Protein AF-Q44453-F1 (afdb_monomer)

Secondary structure (DSSP, 8-state):
-----S----SGGGSSSTTSHHHHHHHHHHHHHHHHHHTTPPPPTT-GGGSPPP-----------------

Structure (mmCIF, N/CA/C/O backbone):
data_AF-Q44453-F1
#
_entry.id   AF-Q44453-F1
#
loop_
_atom_site.group_PDB
_atom_site.id
_atom_site.type_symbol
_atom_site.label_atom_id
_atom_site.label_alt_id
_atom_site.label_comp_id
_atom_site.label_asym_id
_atom_site.label_entity_id
_atom_site.label_seq_id
_atom_site.pdbx_PDB_ins_code
_atom_site.Cartn_x
_atom_site.Cartn_y
_atom_site.Cartn_z
_atom_site.occupancy
_atom_site.B_iso_or_equiv
_atom_site.auth_seq_id
_atom_site.auth_comp_id
_atom_site.auth_asym_id
_atom_site.auth_atom_id
_atom_site.pdbx_PDB_model_num
ATOM 1 N N . SER A 1 1 ? 4.150 6.241 20.584 1.00 47.03 1 SER A N 1
ATOM 2 C CA . SER A 1 1 ? 3.217 5.603 19.636 1.00 47.03 1 SER A CA 1
ATOM 3 C C . SER A 1 1 ? 2.900 6.607 18.542 1.00 47.03 1 SER A C 1
ATOM 5 O O . SER A 1 1 ? 2.213 7.589 18.811 1.00 47.03 1 SER A O 1
ATOM 7 N N . LEU A 1 2 ? 3.499 6.461 17.357 1.00 59.56 2 LEU A N 1
ATOM 8 C CA . LEU A 1 2 ? 3.148 7.301 16.211 1.00 59.56 2 LEU A CA 1
ATOM 9 C C . LEU A 1 2 ? 1.789 6.809 15.709 1.00 59.56 2 LEU A C 1
ATOM 11 O O . LEU A 1 2 ? 1.706 5.787 15.040 1.00 59.56 2 LEU A O 1
ATOM 15 N N . LYS A 1 3 ? 0.720 7.492 16.126 1.00 84.19 3 LYS A N 1
ATOM 16 C CA . LYS A 1 3 ? -0.627 7.253 15.601 1.00 84.19 3 LYS A CA 1
ATOM 17 C C . LYS A 1 3 ? -0.617 7.434 14.082 1.00 84.19 3 LYS A C 1
ATOM 19 O O . LYS A 1 3 ? 0.019 8.380 13.603 1.00 84.19 3 LYS A O 1
ATOM 24 N N . ASP A 1 4 ? -1.341 6.561 13.382 1.00 91.06 4 ASP A N 1
ATOM 25 C CA . ASP A 1 4 ? -1.648 6.717 11.959 1.00 91.06 4 ASP A CA 1
ATOM 26 C C . ASP A 1 4 ? -2.145 8.150 11.686 1.00 91.06 4 ASP A C 1
ATOM 28 O O . ASP A 1 4 ? -2.898 8.723 12.480 1.00 91.06 4 ASP A O 1
ATOM 32 N N . LYS A 1 5 ? -1.645 8.754 10.606 1.00 95.19 5 LYS A N 1
ATOM 33 C CA . LYS A 1 5 ? -1.936 10.134 10.197 1.00 95.19 5 LYS A CA 1
ATOM 34 C C . LYS A 1 5 ? -3.023 10.223 9.128 1.00 95.19 5 LYS A C 1
ATOM 36 O O . LYS A 1 5 ? -3.425 11.336 8.808 1.00 95.19 5 LYS A O 1
ATOM 41 N N . GLY A 1 6 ? -3.484 9.097 8.580 1.00 95.44 6 GLY A N 1
ATOM 42 C CA . GLY A 1 6 ? -4.505 9.078 7.529 1.00 95.44 6 GLY A CA 1
ATOM 43 C C . GLY A 1 6 ? -4.000 9.526 6.154 1.00 95.44 6 GLY A C 1
ATOM 44 O O . GLY A 1 6 ? -4.805 9.875 5.297 1.00 95.44 6 GLY A O 1
ATOM 45 N N . LEU A 1 7 ? -2.679 9.542 5.937 1.00 96.62 7 LEU A N 1
ATOM 46 C CA . LEU A 1 7 ? -2.046 9.876 4.659 1.00 96.62 7 LEU A CA 1
ATOM 47 C C . LEU A 1 7 ? -1.171 8.705 4.203 1.00 96.62 7 LEU A C 1
ATOM 49 O O . LEU A 1 7 ? -0.241 8.318 4.911 1.00 96.62 7 LEU A O 1
ATOM 53 N N . TYR A 1 8 ? -1.442 8.181 3.007 1.00 97.81 8 TYR A N 1
ATOM 54 C CA . TYR A 1 8 ? -0.780 6.995 2.457 1.00 97.81 8 TYR A CA 1
ATOM 55 C C . TYR A 1 8 ? -0.170 7.313 1.090 1.00 97.81 8 TYR A C 1
ATOM 57 O O . TYR A 1 8 ? -0.841 7.868 0.221 1.00 97.81 8 TYR A O 1
ATOM 65 N N . LEU A 1 9 ? 1.108 6.977 0.904 1.00 97.94 9 LEU A N 1
ATOM 66 C CA . LEU A 1 9 ? 1.836 7.216 -0.344 1.00 97.94 9 LEU A CA 1
ATOM 67 C C . LEU A 1 9 ? 1.670 6.035 -1.307 1.00 97.94 9 LEU A C 1
ATOM 69 O O . LEU A 1 9 ? 1.725 4.878 -0.890 1.00 97.94 9 LEU A O 1
ATOM 73 N N . ALA A 1 10 ? 1.508 6.335 -2.594 1.00 98.44 10 ALA A N 1
ATOM 74 C CA . ALA A 1 10 ? 1.392 5.348 -3.662 1.00 98.44 10 ALA A CA 1
ATOM 75 C C . ALA A 1 10 ? 1.937 5.894 -4.990 1.00 98.44 10 ALA A C 1
ATOM 77 O O . ALA A 1 10 ? 2.251 7.077 -5.113 1.00 98.44 10 ALA A O 1
ATOM 78 N N . GLY A 1 11 ? 2.026 5.020 -5.992 1.00 98.19 11 GLY A N 1
ATOM 79 C CA . GLY A 1 11 ? 2.592 5.310 -7.306 1.00 98.19 11 GLY A CA 1
ATOM 80 C C . GLY A 1 11 ? 3.957 4.651 -7.496 1.00 98.19 11 GLY A C 1
ATOM 81 O O . GLY A 1 11 ? 4.617 4.241 -6.541 1.00 98.19 11 GLY A O 1
ATOM 82 N N . CYS A 1 12 ? 4.404 4.539 -8.750 1.00 97.81 12 CYS A N 1
ATOM 83 C CA . CYS A 1 12 ? 5.638 3.816 -9.071 1.00 97.81 12 CYS A CA 1
ATOM 84 C C . CYS A 1 12 ? 6.885 4.445 -8.424 1.00 97.81 12 CYS A C 1
ATOM 86 O O . CYS A 1 12 ? 7.798 3.714 -8.048 1.00 97.81 12 CYS A O 1
ATOM 88 N N . SER A 1 13 ? 6.898 5.763 -8.198 1.00 98.12 13 SER A N 1
ATOM 89 C CA . SER A 1 13 ? 7.962 6.465 -7.462 1.00 98.12 13 SER A CA 1
ATOM 90 C C . SER A 1 13 ? 8.087 6.039 -5.995 1.00 98.12 13 SER A C 1
ATOM 92 O O . SER A 1 13 ? 9.125 6.259 -5.382 1.00 98.12 13 SER A O 1
ATOM 94 N N 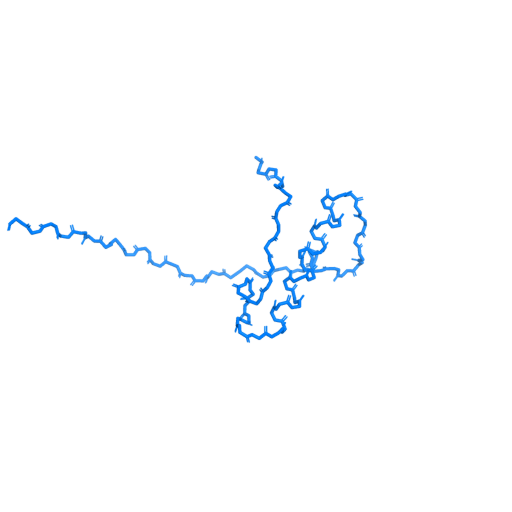. CYS A 1 14 ? 7.047 5.424 -5.429 1.00 97.38 14 CYS A N 1
ATOM 95 C CA . CYS A 1 14 ? 7.034 4.874 -4.073 1.00 97.38 14 CYS A CA 1
ATOM 96 C C . CYS A 1 14 ? 7.238 3.349 -4.054 1.00 97.38 14 CYS A C 1
ATOM 98 O O . CYS A 1 14 ? 7.015 2.712 -3.027 1.00 97.38 14 CYS A O 1
ATOM 100 N N . SER A 1 15 ? 7.613 2.750 -5.186 1.00 97.38 15 SER A N 1
ATOM 101 C CA . SER A 1 15 ? 7.773 1.303 -5.344 1.00 97.38 15 SER A CA 1
ATOM 102 C C . SER A 1 15 ? 9.233 0.906 -5.564 1.00 97.38 15 SER A C 1
ATOM 104 O O . SER A 1 15 ? 10.078 1.741 -5.882 1.00 97.38 15 SER A O 1
ATOM 106 N N . PHE A 1 16 ? 9.515 -0.394 -5.480 1.00 95.56 16 PHE A N 1
ATOM 107 C CA . PHE A 1 16 ? 10.825 -0.957 -5.833 1.00 95.56 16 PHE A CA 1
ATOM 108 C C . PHE A 1 16 ? 11.023 -1.171 -7.342 1.00 95.56 16 PHE A C 1
ATOM 110 O O . PHE A 1 16 ? 12.109 -1.545 -7.773 1.00 95.56 16 PHE A O 1
ATOM 117 N N . THR A 1 17 ? 10.000 -0.911 -8.155 1.00 96.56 17 THR A N 1
ATOM 118 C CA . THR A 1 17 ? 10.034 -1.026 -9.619 1.00 96.56 17 THR A CA 1
ATOM 119 C C . THR A 1 17 ? 9.680 0.324 -10.244 1.00 96.56 17 THR A C 1
ATOM 121 O O . THR A 1 17 ? 8.732 0.447 -11.022 1.00 96.56 17 THR A O 1
ATOM 124 N N . GLY A 1 18 ? 10.407 1.369 -9.839 1.00 94.81 18 GLY A N 1
ATOM 125 C CA . GLY A 1 18 ? 10.200 2.737 -10.316 1.00 94.81 18 GLY A CA 1
ATOM 126 C C . GLY A 1 18 ? 10.242 2.836 -11.844 1.00 94.81 18 GLY A C 1
ATOM 127 O O . GLY A 1 18 ? 11.047 2.176 -12.496 1.00 94.81 18 GLY A O 1
ATOM 128 N N . GLY A 1 19 ? 9.344 3.641 -12.415 1.00 96.44 19 GLY A N 1
ATOM 129 C CA . GLY A 1 19 ? 9.181 3.769 -13.869 1.00 96.44 19 GLY A CA 1
ATOM 130 C C . GLY A 1 19 ? 8.300 2.695 -14.518 1.00 96.44 19 GLY A C 1
ATOM 131 O O . GLY A 1 19 ? 7.963 2.833 -15.690 1.00 96.44 19 GLY A O 1
ATOM 132 N N . TRP A 1 20 ? 7.863 1.679 -13.767 1.00 98.00 20 TRP A N 1
ATOM 133 C CA . TRP A 1 20 ? 6.989 0.614 -14.264 1.00 98.00 20 TRP A CA 1
ATOM 134 C C . TRP A 1 20 ? 5.592 0.676 -13.646 1.00 98.00 20 TRP A C 1
ATOM 136 O O . TRP A 1 20 ? 5.426 0.997 -12.464 1.00 98.00 20 TRP A O 1
ATOM 146 N N . ALA A 1 21 ? 4.580 0.329 -14.447 1.00 98.06 21 ALA A N 1
ATOM 147 C CA . ALA A 1 21 ? 3.180 0.317 -14.021 1.00 98.06 21 ALA A CA 1
ATOM 148 C C . ALA A 1 21 ? 2.928 -0.661 -12.860 1.00 98.06 21 ALA A C 1
ATOM 150 O O . ALA A 1 21 ? 2.174 -0.336 -11.944 1.00 98.06 21 ALA A O 1
ATOM 151 N N . ASP A 1 22 ? 3.626 -1.799 -12.835 1.00 98.25 22 ASP A N 1
ATOM 152 C CA . ASP A 1 22 ? 3.515 -2.799 -11.766 1.00 98.25 22 ASP A CA 1
ATOM 153 C C . ASP A 1 22 ? 3.781 -2.203 -10.381 1.00 98.25 22 ASP A C 1
ATOM 155 O O . ASP A 1 22 ? 3.086 -2.515 -9.414 1.00 98.25 22 ASP A O 1
ATOM 159 N N . GLY A 1 23 ? 4.742 -1.282 -10.291 1.00 98.12 23 GLY A N 1
ATOM 160 C CA . GLY A 1 23 ? 5.061 -0.589 -9.049 1.00 98.12 23 GLY A CA 1
ATOM 161 C C . GLY A 1 23 ? 3.937 0.329 -8.574 1.00 98.12 23 GLY A C 1
ATOM 162 O O . GLY A 1 23 ? 3.659 0.420 -7.374 1.00 98.12 23 GLY A O 1
ATOM 163 N N . ALA A 1 24 ? 3.250 0.987 -9.511 1.00 98.50 24 ALA A N 1
ATOM 164 C CA . ALA A 1 24 ? 2.083 1.803 -9.198 1.00 98.50 24 ALA A CA 1
ATOM 165 C C . ALA A 1 24 ? 0.913 0.939 -8.707 1.00 98.50 24 ALA A C 1
ATOM 167 O O . ALA A 1 24 ? 0.282 1.296 -7.717 1.00 98.50 24 ALA A O 1
ATOM 168 N N . ILE A 1 25 ? 0.668 -0.215 -9.335 1.00 98.44 25 ILE A N 1
ATOM 169 C CA . ILE A 1 25 ? -0.402 -1.144 -8.938 1.00 98.44 25 ILE A CA 1
ATOM 170 C C . ILE A 1 25 ? -0.146 -1.699 -7.533 1.00 98.44 25 ILE A C 1
ATOM 172 O O . ILE A 1 25 ? -1.019 -1.614 -6.671 1.00 98.44 25 ILE A O 1
ATOM 176 N N . GLN A 1 26 ? 1.063 -2.201 -7.268 1.00 97.38 26 GLN A N 1
ATOM 177 C CA . GLN A 1 26 ? 1.427 -2.753 -5.957 1.00 97.38 26 GLN A CA 1
ATOM 178 C C . GLN A 1 26 ? 1.235 -1.726 -4.835 1.00 97.38 26 GLN A C 1
ATOM 180 O O . GLN A 1 26 ? 0.585 -1.998 -3.825 1.00 97.38 26 GLN A O 1
ATOM 185 N N . THR A 1 27 ? 1.762 -0.515 -5.022 1.00 98.06 27 THR A N 1
ATOM 186 C CA . THR A 1 27 ? 1.660 0.543 -4.008 1.00 98.06 27 THR A CA 1
AT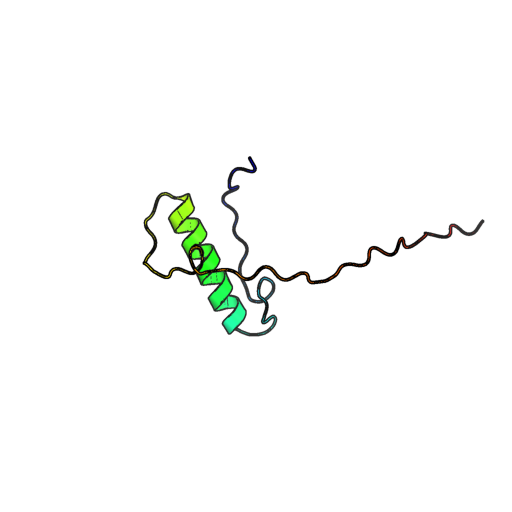OM 187 C C . THR A 1 27 ? 0.238 1.092 -3.868 1.00 98.06 27 THR A C 1
ATOM 189 O O . THR A 1 27 ? -0.165 1.425 -2.754 1.00 98.06 27 THR A O 1
ATOM 192 N N . ALA A 1 28 ? -0.559 1.118 -4.942 1.00 98.50 28 ALA A N 1
ATOM 193 C CA . ALA A 1 28 ? -1.979 1.462 -4.875 1.00 98.50 28 ALA A CA 1
ATOM 194 C C . ALA A 1 28 ? -2.777 0.443 -4.047 1.00 98.50 28 ALA A C 1
ATOM 196 O O . ALA A 1 28 ? -3.563 0.844 -3.190 1.00 98.50 28 ALA A O 1
ATOM 197 N N . CYS A 1 29 ? -2.540 -0.862 -4.231 1.00 98.00 29 CYS A N 1
ATOM 198 C CA . CYS A 1 29 ? -3.165 -1.903 -3.409 1.00 98.00 29 CYS A CA 1
ATOM 199 C C . CYS A 1 29 ? -2.789 -1.767 -1.926 1.00 98.00 29 CYS A C 1
ATOM 201 O O . CYS A 1 29 ? -3.661 -1.891 -1.065 1.00 98.00 29 CYS A O 1
ATOM 203 N N . ASN A 1 30 ? -1.525 -1.452 -1.623 1.00 97.62 30 ASN A N 1
ATOM 204 C CA . ASN A 1 30 ? -1.073 -1.205 -0.251 1.00 97.62 30 ASN A CA 1
ATOM 205 C C . ASN A 1 30 ? -1.819 -0.021 0.379 1.00 97.62 30 ASN A C 1
ATOM 207 O O . ASN A 1 30 ? -2.364 -0.149 1.475 1.00 97.62 30 ASN A O 1
ATOM 211 N N . ALA A 1 31 ? -1.878 1.116 -0.321 1.00 98.31 31 ALA A N 1
ATOM 212 C CA . ALA A 1 31 ? -2.546 2.321 0.166 1.00 98.31 31 ALA A CA 1
ATOM 213 C C . ALA A 1 31 ? -4.061 2.122 0.329 1.00 98.31 31 ALA A C 1
ATOM 215 O O . ALA A 1 31 ? -4.623 2.528 1.343 1.00 98.31 31 ALA A O 1
ATOM 216 N N . ALA A 1 32 ? -4.718 1.439 -0.612 1.00 98.25 32 ALA A N 1
ATOM 217 C CA . ALA A 1 32 ? -6.137 1.106 -0.506 1.00 98.25 32 ALA A CA 1
ATOM 218 C C . ALA A 1 32 ? -6.421 0.219 0.716 1.00 98.25 32 ALA A C 1
ATOM 220 O O . ALA A 1 32 ? -7.333 0.509 1.490 1.00 98.25 32 ALA A O 1
ATOM 221 N N . CYS A 1 33 ? -5.603 -0.814 0.946 1.00 98.00 33 CYS A N 1
ATOM 222 C CA . CYS A 1 33 ? -5.728 -1.647 2.141 1.00 98.00 33 CYS A CA 1
ATOM 223 C C . CYS A 1 33 ? -5.500 -0.837 3.424 1.00 98.00 33 CYS A C 1
ATOM 225 O O . CYS A 1 33 ? -6.196 -1.057 4.414 1.00 98.00 33 CYS A O 1
ATOM 227 N N . ALA A 1 34 ? -4.565 0.118 3.406 1.00 97.25 34 ALA A N 1
ATOM 228 C CA . ALA A 1 34 ? -4.283 0.970 4.557 1.00 97.25 34 ALA A CA 1
ATOM 229 C C . ALA A 1 34 ? -5.477 1.870 4.902 1.00 97.25 34 ALA A C 1
ATOM 231 O O . ALA A 1 34 ? -5.844 1.945 6.071 1.00 97.25 34 ALA A O 1
ATOM 232 N N . VAL A 1 35 ? -6.135 2.461 3.898 1.00 98.12 35 VAL A N 1
ATOM 233 C CA . VAL A 1 35 ? -7.375 3.242 4.070 1.00 98.12 35 VAL A CA 1
ATOM 234 C C . VAL A 1 35 ? -8.513 2.381 4.613 1.00 98.12 35 VAL A C 1
ATOM 236 O O . VAL A 1 35 ? -9.197 2.791 5.551 1.00 98.12 35 VAL A O 1
ATOM 239 N N . ILE A 1 36 ? -8.728 1.190 4.043 1.00 97.94 36 ILE A N 1
ATOM 240 C CA . ILE A 1 36 ? -9.780 0.272 4.505 1.00 97.94 36 ILE A CA 1
ATOM 241 C C . ILE A 1 36 ? -9.543 -0.077 5.976 1.00 97.94 36 ILE A C 1
ATOM 243 O O . ILE A 1 36 ? -10.450 0.073 6.791 1.00 97.94 36 ILE A O 1
ATOM 247 N N . HIS A 1 37 ? -8.321 -0.479 6.328 1.00 96.25 37 HIS A N 1
ATOM 248 C CA . HIS A 1 37 ? -7.966 -0.855 7.694 1.00 96.25 37 HIS A CA 1
ATOM 249 C C . HIS A 1 37 ? -8.079 0.321 8.674 1.00 96.25 37 HIS A C 1
ATOM 251 O O . HIS A 1 37 ? -8.665 0.175 9.746 1.00 96.25 37 HIS A O 1
ATOM 257 N N . SER A 1 38 ? -7.559 1.500 8.322 1.00 96.12 38 SER A N 1
ATOM 258 C CA . SER A 1 38 ? -7.594 2.672 9.207 1.00 96.12 38 SER A CA 1
ATOM 259 C C . SER A 1 3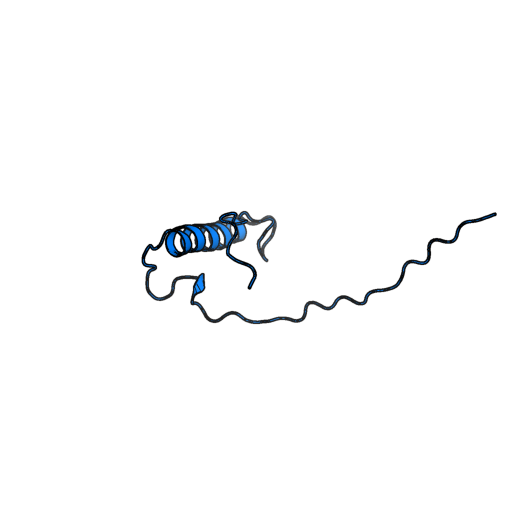8 ? -9.003 3.214 9.435 1.00 96.12 38 SER A C 1
ATOM 261 O O . SER A 1 38 ? -9.275 3.785 10.490 1.00 96.12 38 SER A O 1
ATOM 263 N N . SER A 1 39 ? -9.912 2.970 8.489 1.00 96.38 39 SER A N 1
ATOM 264 C CA . SER A 1 39 ? -11.334 3.312 8.594 1.00 96.38 39 SER A CA 1
ATOM 26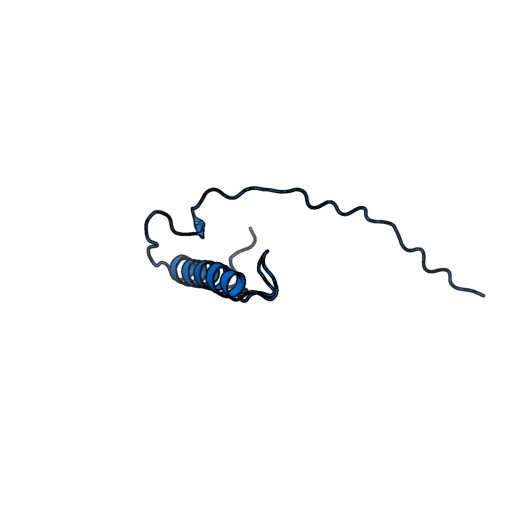5 C C . SER A 1 39 ? -12.162 2.264 9.357 1.00 96.38 39 SER A C 1
ATOM 267 O O . SER A 1 39 ? -13.376 2.417 9.469 1.00 96.38 39 SER A O 1
ATOM 269 N N . GLY A 1 40 ? -11.540 1.196 9.875 1.00 96.50 40 GLY A N 1
ATOM 270 C CA . GLY A 1 40 ? -12.215 0.110 10.601 1.00 96.50 40 GLY A CA 1
ATOM 271 C C . GLY A 1 40 ? -12.828 -0.977 9.709 1.00 96.50 40 GLY A C 1
ATOM 272 O O . GLY A 1 40 ? -13.640 -1.772 10.179 1.00 96.50 40 GLY A O 1
ATOM 273 N N . GLY A 1 41 ? -12.470 -1.013 8.426 1.00 97.56 41 GLY A N 1
ATOM 274 C CA . GLY A 1 41 ? -12.904 -2.035 7.479 1.00 97.56 41 GLY A CA 1
ATOM 275 C C . GLY A 1 41 ? -12.132 -3.350 7.608 1.00 97.56 41 GLY A C 1
ATOM 276 O O . GLY A 1 41 ? -11.044 -3.417 8.182 1.00 97.56 41 GLY A O 1
ATOM 277 N N . VAL A 1 42 ? -12.699 -4.409 7.030 1.00 96.94 42 VAL A N 1
ATOM 278 C CA . VAL A 1 42 ? -12.110 -5.755 7.022 1.00 96.94 42 VAL A CA 1
ATOM 279 C C . VAL A 1 42 ? -11.357 -5.980 5.713 1.00 96.94 42 VAL A C 1
ATOM 281 O O . VAL A 1 42 ? -11.885 -5.717 4.634 1.00 96.94 42 VAL A O 1
ATOM 284 N N . LEU A 1 43 ? -10.125 -6.480 5.808 1.00 97.25 43 LEU A N 1
ATOM 285 C CA . LEU A 1 43 ? -9.314 -6.861 4.654 1.00 97.25 43 LEU A CA 1
ATOM 286 C C . LEU A 1 43 ? -9.458 -8.351 4.348 1.00 97.25 43 LEU A C 1
ATOM 288 O O . LEU A 1 43 ? -9.639 -9.166 5.251 1.00 97.25 43 LEU A O 1
ATOM 292 N N . ALA A 1 44 ? -9.334 -8.701 3.069 1.00 95.56 44 ALA A N 1
ATOM 293 C CA . ALA A 1 44 ? -9.289 -10.091 2.637 1.00 95.56 44 ALA A CA 1
ATOM 294 C C . ALA A 1 44 ? -8.059 -10.826 3.206 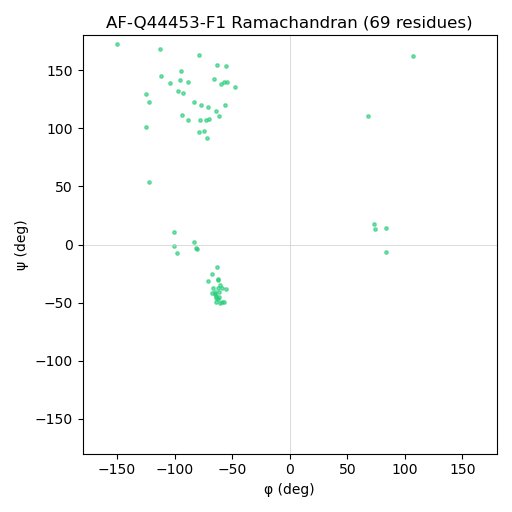1.00 95.56 44 ALA A C 1
ATOM 296 O O . ALA A 1 44 ? -7.015 -10.219 3.485 1.00 95.56 44 ALA A O 1
ATOM 297 N N . GLU A 1 45 ? -8.170 -12.148 3.339 1.00 95.25 45 GLU A N 1
ATOM 298 C CA . GLU A 1 45 ? -7.024 -13.006 3.640 1.00 95.25 45 GLU A CA 1
ATOM 299 C C . GLU A 1 45 ? -5.959 -12.866 2.540 1.00 95.25 45 GLU A C 1
ATOM 301 O O . GLU A 1 45 ? -6.280 -12.774 1.355 1.00 95.25 45 GLU A O 1
ATOM 306 N N . GLY A 1 46 ? -4.684 -12.790 2.932 1.00 93.12 46 GLY A N 1
ATOM 307 C CA . GLY A 1 46 ? -3.580 -12.595 1.988 1.00 93.12 46 GLY A CA 1
ATOM 30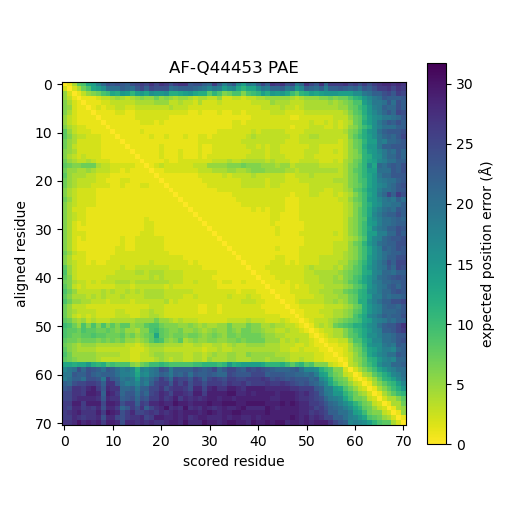8 C C . GLY A 1 46 ? -3.466 -11.178 1.412 1.00 93.12 46 GLY A C 1
ATOM 309 O O . GLY A 1 46 ? -2.723 -10.977 0.453 1.00 93.12 46 GLY A O 1
ATOM 310 N N . ASN A 1 47 ? -4.165 -10.187 1.983 1.00 95.81 47 ASN A N 1
ATOM 311 C CA . ASN A 1 47 ? -3.953 -8.780 1.632 1.00 95.81 47 ASN A CA 1
ATOM 312 C C . ASN A 1 47 ? -2.471 -8.384 1.817 1.00 95.81 47 ASN A C 1
ATOM 314 O O . ASN A 1 47 ? -1.775 -8.959 2.664 1.00 95.81 47 ASN A O 1
ATOM 318 N N . PRO A 1 48 ? -1.983 -7.374 1.076 1.00 95.06 48 PRO A N 1
ATOM 319 C CA . PRO A 1 48 ? -0.578 -7.013 1.129 1.00 95.06 48 PRO A CA 1
ATOM 320 C C . PRO A 1 48 ? -0.118 -6.622 2.533 1.00 95.06 48 PRO A C 1
ATOM 322 O O . PRO A 1 48 ? 0.967 -7.028 2.914 1.00 95.06 48 PRO A O 1
ATOM 325 N N . LEU A 1 49 ? -0.925 -5.921 3.341 1.00 93.94 49 LEU A N 1
ATOM 326 C CA . LEU A 1 49 ? -0.495 -5.438 4.663 1.00 93.94 49 LEU A CA 1
ATOM 327 C C . LEU A 1 49 ? -0.128 -6.559 5.635 1.00 93.94 49 LEU A C 1
ATOM 329 O O . LEU A 1 49 ? 0.748 -6.363 6.480 1.00 93.94 49 LEU A O 1
ATOM 333 N N . THR A 1 50 ? -0.768 -7.721 5.509 1.00 90.94 50 THR A N 1
ATOM 334 C CA . THR A 1 50 ? -0.507 -8.888 6.362 1.00 90.94 50 THR A CA 1
ATOM 335 C C . THR A 1 50 ? 0.389 -9.932 5.701 1.00 90.94 50 THR A C 1
ATOM 337 O O . THR A 1 50 ? 0.692 -10.946 6.328 1.00 90.94 50 THR A O 1
ATOM 340 N N . HIS A 1 51 ? 0.823 -9.721 4.454 1.00 85.38 51 HIS A N 1
ATOM 341 C CA . HIS A 1 51 ? 1.796 -10.602 3.815 1.00 85.38 51 HIS A CA 1
ATOM 342 C C . HIS A 1 51 ? 3.152 -10.508 4.547 1.00 85.38 51 HIS A C 1
ATOM 344 O O . HIS A 1 51 ? 3.551 -9.416 4.954 1.00 85.38 51 HIS A O 1
ATOM 350 N N . PRO A 1 52 ? 3.907 -11.612 4.712 1.00 85.94 52 PRO A N 1
ATOM 351 C CA . PRO A 1 52 ? 5.238 -11.563 5.308 1.00 85.94 52 PRO A CA 1
ATOM 352 C C . PRO A 1 52 ? 6.163 -10.596 4.558 1.00 85.94 52 PRO A C 1
ATOM 354 O O . PRO A 1 52 ? 6.434 -10.769 3.366 1.00 85.94 52 PRO A O 1
ATOM 357 N N . TRP A 1 53 ? 6.665 -9.583 5.261 1.00 85.56 53 TRP A N 1
ATOM 358 C CA . TRP A 1 53 ? 7.588 -8.598 4.707 1.00 85.56 53 TRP A CA 1
ATOM 359 C C . TRP A 1 53 ? 9.035 -8.984 4.993 1.00 85.56 53 TRP A C 1
ATOM 361 O O . TRP A 1 53 ? 9.370 -9.443 6.086 1.00 85.56 53 TRP A O 1
ATOM 371 N N . LYS A 1 54 ? 9.917 -8.750 4.019 1.00 89.31 54 LYS A N 1
ATOM 372 C CA . LYS A 1 54 ? 11.362 -8.892 4.211 1.00 89.31 54 LYS A CA 1
ATOM 373 C C . LYS A 1 54 ? 11.965 -7.552 4.609 1.00 89.31 54 LYS A C 1
ATOM 375 O 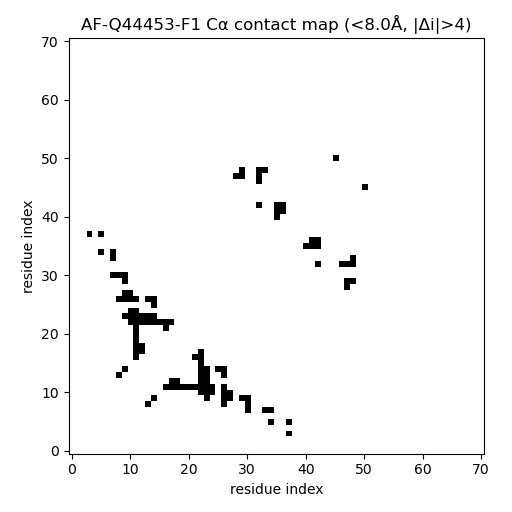O . LYS A 1 54 ? 11.738 -6.541 3.949 1.00 89.31 54 LYS A O 1
ATOM 380 N N . GLN A 1 55 ? 12.759 -7.562 5.671 1.00 90.00 55 GLN A N 1
ATOM 381 C CA . GLN A 1 55 ? 13.541 -6.408 6.097 1.00 90.00 55 GLN A CA 1
ATOM 382 C C . GLN A 1 55 ? 14.937 -6.510 5.484 1.00 90.00 55 GLN A C 1
ATOM 384 O O . GLN A 1 55 ? 15.715 -7.394 5.835 1.00 90.00 55 GLN A O 1
ATOM 389 N N . TYR A 1 56 ? 15.238 -5.615 4.548 1.00 88.94 56 TYR A N 1
ATOM 390 C CA . TYR A 1 56 ? 16.551 -5.509 3.918 1.00 88.94 56 TYR A CA 1
ATOM 391 C C . TYR A 1 56 ? 17.308 -4.305 4.483 1.00 88.94 56 TYR A C 1
ATOM 393 O O . TYR A 1 56 ? 16.730 -3.235 4.670 1.00 88.94 56 TYR A O 1
ATOM 401 N N . ASN A 1 57 ? 18.608 -4.469 4.735 1.00 90.62 57 ASN A N 1
ATOM 402 C CA . ASN A 1 57 ? 19.503 -3.354 5.030 1.00 90.62 57 ASN A CA 1
ATOM 403 C C . ASN A 1 57 ? 20.062 -2.813 3.708 1.00 90.62 57 ASN A C 1
ATOM 405 O O . ASN A 1 57 ? 20.898 -3.463 3.085 1.00 90.62 57 ASN A O 1
ATOM 409 N N . TYR A 1 58 ? 19.588 -1.643 3.282 1.00 85.81 58 TYR A N 1
ATOM 410 C CA . TYR A 1 58 ? 20.002 -1.021 2.020 1.00 85.81 58 TYR A CA 1
ATOM 411 C C . TYR A 1 58 ? 21.337 -0.267 2.097 1.00 85.81 58 TYR A C 1
ATOM 413 O O . TYR A 1 58 ? 21.800 0.205 1.067 1.00 85.81 58 TYR A O 1
ATOM 421 N N . GLY A 1 59 ? 21.967 -0.187 3.277 1.00 78.00 59 GLY A N 1
ATOM 4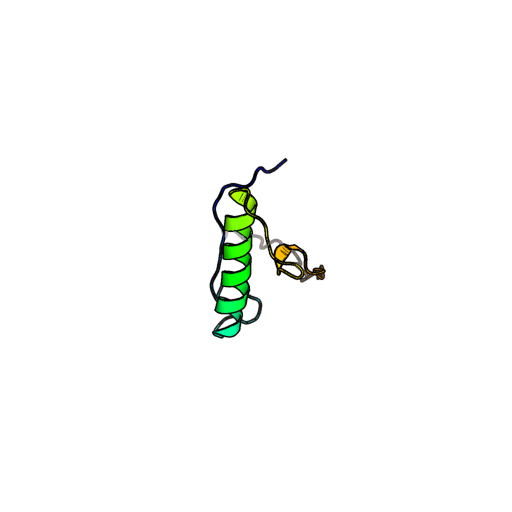22 C CA . GLY A 1 59 ? 23.283 0.423 3.464 1.00 78.00 59 GLY A CA 1
ATOM 423 C C . GLY A 1 59 ? 23.285 1.939 3.252 1.00 78.00 59 GLY A C 1
ATOM 424 O O . GLY A 1 59 ? 23.185 2.433 2.135 1.00 78.00 59 GLY A O 1
ATOM 425 N N . VAL A 1 60 ? 23.470 2.697 4.331 1.00 66.50 60 VAL A N 1
ATOM 426 C CA . VAL A 1 60 ? 23.815 4.120 4.235 1.00 66.50 60 VAL A CA 1
ATOM 427 C C . VAL A 1 60 ? 25.095 4.331 5.035 1.00 66.50 60 VAL A C 1
ATOM 429 O O . VAL A 1 60 ? 25.064 4.375 6.263 1.00 66.50 60 VAL A O 1
ATOM 432 N N . GLU A 1 61 ? 26.239 4.426 4.353 1.00 63.97 61 GLU A N 1
ATOM 433 C CA . GLU A 1 61 ? 27.420 5.047 4.955 1.00 63.97 61 GLU A CA 1
ATOM 434 C C . GLU A 1 61 ? 27.169 6.555 5.003 1.00 63.97 61 GLU A C 1
ATOM 436 O O . GLU A 1 61 ? 27.198 7.246 3.983 1.00 63.97 61 GLU A O 1
ATOM 441 N N . TYR A 1 62 ? 26.926 7.088 6.195 1.00 57.66 62 TYR A N 1
ATOM 442 C CA . TYR A 1 62 ? 26.948 8.530 6.401 1.00 57.66 62 TYR A CA 1
ATOM 443 C C . TYR A 1 62 ? 28.401 9.016 6.327 1.00 57.66 62 TYR A C 1
ATOM 445 O O . TYR A 1 62 ? 29.104 9.051 7.335 1.00 57.66 62 TYR A O 1
ATOM 453 N N . ARG A 1 63 ? 28.875 9.412 5.140 1.00 60.94 63 ARG A N 1
ATOM 454 C CA . ARG A 1 63 ? 30.069 10.264 5.048 1.00 60.94 63 ARG A CA 1
ATOM 455 C C . ARG A 1 63 ? 29.676 11.692 5.399 1.00 60.94 63 ARG A C 1
ATOM 457 O O . ARG A 1 63 ? 28.852 12.300 4.720 1.00 60.94 63 ARG A O 1
ATOM 464 N N . SER A 1 64 ? 30.286 12.241 6.444 1.00 59.91 64 SER A N 1
ATOM 465 C CA . SER A 1 64 ? 30.235 13.673 6.719 1.00 59.91 64 SER A CA 1
ATOM 466 C C . SER A 1 64 ? 30.871 14.430 5.549 1.00 59.91 64 SER A C 1
ATOM 468 O O . SER A 1 64 ? 32.077 14.362 5.314 1.00 59.91 64 SER A O 1
ATOM 470 N N . VAL A 1 65 ? 30.058 15.156 4.782 1.00 60.56 65 VAL A N 1
ATOM 471 C CA . VAL A 1 65 ? 30.565 16.139 3.820 1.00 60.56 65 VAL A CA 1
ATOM 472 C C . VAL A 1 65 ? 30.939 17.378 4.625 1.00 60.56 65 VAL A C 1
ATOM 474 O O . VAL A 1 65 ? 30.081 18.178 4.989 1.00 60.56 65 VAL A O 1
ATOM 477 N N . GLY A 1 66 ? 32.220 17.509 4.970 1.00 53.66 66 GL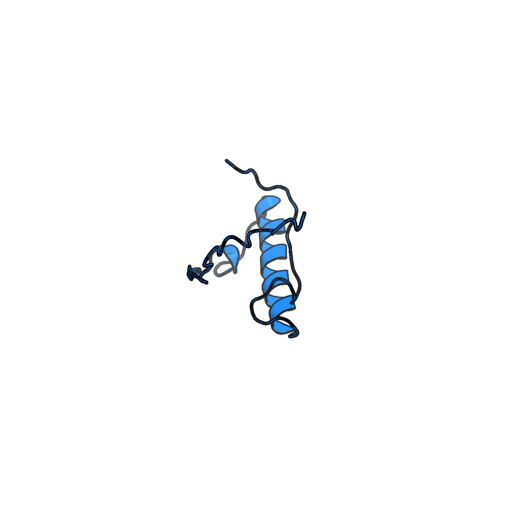Y A N 1
ATOM 478 C CA . GLY A 1 66 ? 32.742 18.738 5.557 1.00 53.66 66 GLY A CA 1
ATOM 479 C C . GLY A 1 66 ? 32.626 19.878 4.547 1.00 53.66 66 GLY A C 1
ATOM 480 O O . GLY A 1 66 ? 33.278 19.846 3.503 1.00 53.66 66 GLY A O 1
ATOM 481 N N . ILE A 1 67 ? 31.802 20.883 4.843 1.00 58.66 67 ILE A N 1
ATOM 482 C CA . ILE A 1 67 ? 31.805 22.151 4.111 1.00 58.66 67 ILE A CA 1
ATOM 483 C C . ILE A 1 67 ? 33.114 22.855 4.482 1.00 58.66 67 ILE A C 1
ATOM 485 O O . ILE A 1 67 ? 33.273 23.308 5.612 1.00 58.66 67 ILE A O 1
ATOM 489 N N . ARG A 1 68 ? 34.075 22.920 3.554 1.00 54.59 68 ARG A N 1
ATOM 490 C CA . ARG A 1 68 ? 35.221 23.823 3.702 1.00 54.59 68 ARG A CA 1
ATOM 491 C C . ARG A 1 68 ? 34.763 25.227 3.333 1.00 54.59 68 ARG A C 1
ATOM 493 O O . ARG A 1 68 ? 34.533 25.508 2.160 1.00 54.59 68 ARG A O 1
ATOM 500 N N . THR A 1 69 ? 34.621 26.090 4.330 1.00 49.34 69 THR A N 1
ATOM 501 C CA . THR A 1 69 ? 34.615 27.538 4.124 1.00 49.34 69 THR A CA 1
ATOM 502 C C . THR A 1 69 ? 36.041 27.954 3.771 1.00 49.34 69 THR A C 1
ATOM 504 O O . THR A 1 69 ? 36.960 27.695 4.546 1.00 49.34 69 THR A O 1
ATOM 507 N N . TYR A 1 70 ? 36.236 28.516 2.581 1.00 50.19 70 TYR A N 1
ATOM 508 C CA . TYR A 1 70 ? 37.487 29.173 2.215 1.00 50.19 70 TYR A CA 1
ATOM 509 C C . TYR A 1 70 ? 37.438 30.601 2.777 1.00 50.19 70 TYR A C 1
ATOM 511 O O . TYR A 1 70 ? 36.473 31.313 2.495 1.00 50.19 70 TYR A O 1
ATOM 519 N N . GLU A 1 71 ? 38.420 30.961 3.609 1.00 52.91 71 GLU A N 1
ATOM 520 C CA . GLU A 1 71 ? 38.750 32.363 3.924 1.00 52.91 71 GLU A CA 1
ATOM 521 C C . GLU A 1 71 ? 39.470 33.019 2.740 1.00 52.91 71 GLU A C 1
ATOM 523 O O . GLU A 1 71 ? 40.261 32.310 2.069 1.00 52.91 71 GLU A O 1
#

Foldseek 3Di:
DPPDPLDADADLVPAPNRPDPVRRVLSVQVNVVVNCVVVVHDDDPPRPVPPDDDDDDPDDDPDPPDDDDDD

Mean predicted aligned error: 8.32 Å

Radius of gyration: 18.12 Å; Cα contacts (8 Å, |Δi|>4): 59; chains: 1; bounding box: 52×45×34 Å

Organism: Agrobacterium tumefaciens (NCBI:txid358)

pLDDT: mean 87.43, std 15.89, range [47.03, 98.5]

Sequence (71 aa):
SLKDKGLYLAGCSCSFTGGWADGAIQTACNAACAVIHSSGGVLAEGNPLTHPWKQYNYGVEYRSVGIRTYE

InterPro domains:
  IPR002937 Amine oxidase [PF01593] (3-36)
  IPR036188 FAD/NAD(P)-binding domain superfamily [G3DSA:3.50.50.60] (1-58)

Solvent-accessible surface area (backbone atoms only — not comparable to full-atom values): 4832 Å² total; per-residue (Å²): 133,88,70,85,82,90,75,72,77,54,31,19,88,71,32,97,41,57,92,35,68,67,17,23,53,55,25,40,53,43,33,52,52,48,52,40,48,77,73,73,46,88,78,65,88,85,37,70,89,77,42,91,78,84,88,76,87,84,78,80,84,84,74,85,79,77,81,79,81,82,131